Protein AF-A0A3N5M228-F1 (afdb_monomer)

Solvent-accessible surface area (backbone atoms only — not comparable to full-atom values): 8624 Å² total; per-residue (Å²): 132,87,65,43,61,30,42,45,25,49,71,48,47,35,42,90,41,73,69,30,43,47,69,57,71,70,85,96,56,78,46,76,75,51,49,61,39,36,74,22,55,37,52,73,67,56,46,50,52,51,51,54,52,54,52,55,50,50,54,52,51,50,54,41,55,75,68,67,54,89,77,52,74,72,54,52,53,55,50,50,53,52,52,38,47,76,68,76,40,86,75,75,88,66,87,67,89,52,47,61,68,58,17,42,54,47,19,52,52,32,41,54,54,29,52,53,57,53,70,73,44,84,48,70,66,56,51,53,47,55,51,52,62,69,70,51,78,80,81,79,78,78,78,82,82,132

Sequence (146 aa):
HGHTAAEIVHSRADAARPNMGLTNWQGTGPTREEAVVAKNYLTAKELEALNRIVNAYLEFAELQALNRKPMYMRDWISKLDDFLRMGEREILTHPGTISHEQALRKAELEFEEFRVRQLAQPSQVERDFDEAVKALPKPRRRKKAD

Mean predicted aligned error: 7.89 Å

Radius of gyration: 25.79 Å; Cα contacts (8 Å, |Δi|>4): 114; chains: 1; bounding box: 70×32×87 Å

Structure (mmCIF, N/CA/C/O backbone):
data_AF-A0A3N5M228-F1
#
_entry.id   AF-A0A3N5M228-F1
#
loop_
_atom_site.group_PDB
_atom_site.id
_atom_site.type_symbol
_atom_site.label_atom_id
_atom_site.label_alt_id
_atom_site.label_comp_id
_atom_site.label_asym_id
_atom_site.label_entity_id
_atom_site.label_seq_id
_atom_site.pdbx_PDB_ins_code
_atom_site.Cartn_x
_atom_site.Cartn_y
_atom_site.Cartn_z
_atom_site.occupancy
_atom_site.B_iso_or_equiv
_atom_site.auth_seq_id
_atom_site.auth_comp_id
_atom_site.auth_asym_id
_atom_site.auth_atom_id
_atom_site.pdbx_PDB_model_num
ATOM 1 N N . HIS A 1 1 ? -14.125 -1.952 -3.452 1.00 56.31 1 HIS A N 1
ATOM 2 C CA . HIS A 1 1 ? -13.776 -3.376 -3.301 1.00 56.31 1 HIS A CA 1
ATOM 3 C C . HIS A 1 1 ? -13.075 -3.568 -1.967 1.00 56.31 1 HIS A C 1
ATOM 5 O O . HIS A 1 1 ? -12.004 -2.999 -1.776 1.00 56.31 1 HIS A O 1
ATOM 11 N N . GLY A 1 2 ? -13.697 -4.304 -1.044 1.00 77.31 2 GLY A N 1
ATOM 12 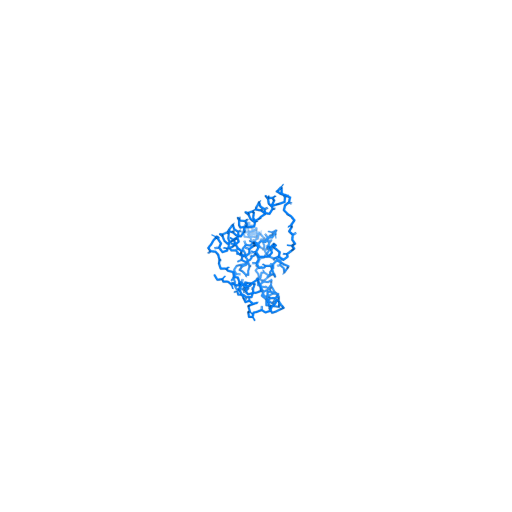C CA . GLY A 1 2 ? -13.116 -4.687 0.245 1.00 77.31 2 GLY A CA 1
ATOM 13 C C . GLY A 1 2 ? -12.087 -5.804 0.087 1.00 77.31 2 GLY A C 1
ATOM 14 O O . GLY A 1 2 ? -12.349 -6.940 0.456 1.00 77.31 2 GLY A O 1
ATOM 15 N N . HIS A 1 3 ? -10.941 -5.491 -0.516 1.00 89.19 3 HIS A N 1
ATOM 16 C CA . HIS A 1 3 ? -9.833 -6.436 -0.640 1.00 89.19 3 HIS A CA 1
ATOM 17 C C . HIS A 1 3 ? -8.887 -6.340 0.544 1.00 89.19 3 HIS A C 1
ATOM 19 O O . HIS A 1 3 ? -8.613 -5.252 1.057 1.00 89.19 3 HIS A O 1
ATOM 25 N N . THR A 1 4 ? -8.325 -7.481 0.930 1.00 93.69 4 THR A N 1
ATOM 26 C CA . THR A 1 4 ? -7.210 -7.497 1.879 1.00 93.69 4 THR A CA 1
ATOM 27 C C . THR A 1 4 ? -5.920 -7.029 1.210 1.00 93.69 4 THR A C 1
ATOM 29 O O . THR A 1 4 ? -5.790 -7.041 -0.015 1.00 93.69 4 THR A O 1
ATOM 32 N N . ALA A 1 5 ? -4.917 -6.654 2.007 1.00 94.00 5 ALA A N 1
ATOM 33 C CA . ALA A 1 5 ? -3.598 -6.302 1.478 1.00 94.00 5 ALA A CA 1
ATOM 34 C C . ALA A 1 5 ? -2.989 -7.437 0.627 1.00 94.00 5 ALA A C 1
ATOM 36 O O . ALA A 1 5 ? -2.399 -7.171 -0.419 1.00 94.00 5 ALA A O 1
ATOM 37 N N . ALA A 1 6 ? -3.185 -8.695 1.037 1.00 96.12 6 ALA A N 1
ATOM 38 C CA . ALA A 1 6 ? -2.729 -9.862 0.286 1.00 96.12 6 ALA A CA 1
ATOM 39 C C . ALA A 1 6 ? -3.450 -9.985 -1.066 1.00 96.12 6 ALA A C 1
ATOM 41 O O . ALA A 1 6 ? -2.809 -10.202 -2.091 1.00 96.12 6 ALA A O 1
ATOM 42 N N . GLU A 1 7 ? -4.768 -9.775 -1.096 1.00 96.38 7 GLU A N 1
ATOM 43 C CA . GLU A 1 7 ? -5.547 -9.782 -2.338 1.00 96.38 7 GLU A CA 1
ATOM 44 C C . GLU A 1 7 ? -5.164 -8.631 -3.275 1.00 96.38 7 GLU A C 1
ATOM 46 O O . GLU A 1 7 ? -5.129 -8.825 -4.489 1.00 96.38 7 GLU A O 1
ATOM 51 N N . ILE A 1 8 ? -4.822 -7.452 -2.743 1.00 96.19 8 ILE A N 1
ATOM 52 C CA . ILE A 1 8 ? -4.322 -6.323 -3.543 1.00 96.19 8 ILE A CA 1
ATOM 53 C C . ILE A 1 8 ? -3.010 -6.701 -4.232 1.00 96.19 8 ILE A C 1
ATOM 55 O O . ILE A 1 8 ? -2.918 -6.576 -5.449 1.00 96.19 8 ILE A O 1
ATOM 59 N N . VAL A 1 9 ? -2.020 -7.196 -3.483 1.00 97.12 9 VAL A N 1
ATOM 60 C CA . VAL A 1 9 ? -0.729 -7.616 -4.057 1.00 97.12 9 VAL A CA 1
ATOM 61 C C . VAL A 1 9 ? -0.946 -8.722 -5.086 1.00 97.12 9 VAL A C 1
ATOM 63 O O . VAL A 1 9 ? -0.510 -8.606 -6.226 1.00 97.12 9 VAL A O 1
ATOM 66 N N . HIS A 1 10 ? -1.695 -9.763 -4.722 1.00 97.12 10 HIS A N 1
ATOM 67 C CA . HIS A 1 10 ? -1.931 -10.900 -5.601 1.00 97.12 10 HIS A CA 1
ATOM 68 C C . HIS A 1 10 ? -2.701 -10.522 -6.876 1.00 97.12 10 HIS A C 1
ATOM 70 O O . HIS A 1 10 ? -2.444 -11.085 -7.936 1.00 97.12 10 HIS A O 1
ATOM 76 N N . SER A 1 11 ? -3.657 -9.596 -6.812 1.00 96.00 11 SER A N 1
ATOM 77 C CA . SER A 1 11 ? -4.432 -9.187 -7.993 1.00 96.00 11 SER A CA 1
ATOM 78 C C . SER A 1 11 ? -3.704 -8.177 -8.879 1.00 96.00 11 SER A C 1
ATOM 80 O O . SER A 1 11 ? -3.942 -8.173 -10.085 1.00 96.00 11 SER A O 1
ATOM 82 N N . ARG A 1 12 ? -2.844 -7.322 -8.309 1.00 96.50 12 ARG A N 1
ATOM 83 C CA . ARG A 1 12 ? -2.233 -6.193 -9.030 1.00 96.50 12 ARG A CA 1
ATOM 84 C C . ARG A 1 12 ? -0.792 -6.431 -9.484 1.00 96.50 12 ARG A C 1
ATOM 86 O O . ARG A 1 12 ? -0.390 -5.761 -10.433 1.00 96.50 12 ARG A O 1
ATOM 93 N N . ALA A 1 13 ? -0.055 -7.353 -8.861 1.00 97.00 13 ALA A N 1
ATOM 94 C CA . ALA A 1 13 ? 1.282 -7.747 -9.305 1.00 97.00 13 ALA A CA 1
ATOM 95 C C . ALA A 1 13 ? 1.211 -8.485 -10.652 1.00 97.00 13 ALA A C 1
ATOM 97 O O . ALA A 1 13 ? 0.569 -9.537 -10.744 1.00 97.00 13 ALA A O 1
ATOM 98 N N . ASP A 1 14 ? 1.844 -7.908 -11.678 1.00 96.94 14 ASP A N 1
ATOM 99 C CA . ASP A 1 14 ? 1.845 -8.424 -13.053 1.00 96.94 14 ASP A CA 1
ATOM 100 C C . ASP A 1 14 ? 3.071 -7.922 -13.835 1.00 96.94 14 ASP A C 1
ATOM 102 O O . ASP A 1 14 ? 3.139 -6.749 -14.214 1.00 96.94 14 ASP A O 1
ATOM 106 N N . ALA A 1 15 ? 4.012 -8.816 -14.138 1.00 95.81 15 ALA A N 1
ATOM 107 C CA . ALA A 1 15 ? 5.260 -8.549 -14.851 1.00 95.81 15 ALA A CA 1
ATOM 108 C C . ALA A 1 15 ? 5.085 -8.037 -16.290 1.00 95.81 15 ALA A C 1
ATOM 110 O O . ALA A 1 15 ? 6.036 -7.527 -16.892 1.00 95.81 15 ALA A O 1
ATOM 111 N N . ALA A 1 16 ? 3.906 -8.208 -16.896 1.00 94.31 16 ALA A N 1
ATOM 112 C CA . ALA A 1 16 ? 3.602 -7.678 -18.225 1.00 94.31 16 ALA A CA 1
ATOM 113 C C . ALA A 1 16 ? 3.258 -6.188 -18.205 1.00 94.31 16 ALA A C 1
ATOM 115 O O . ALA A 1 16 ? 3.329 -5.526 -19.244 1.00 94.31 16 ALA A O 1
ATOM 116 N N . ARG A 1 17 ? 2.914 -5.640 -17.039 1.00 94.75 17 ARG A N 1
ATOM 117 C CA . ARG A 1 17 ? 2.598 -4.221 -16.895 1.00 94.75 17 ARG A CA 1
ATOM 118 C C . ARG A 1 17 ? 3.870 -3.400 -16.680 1.00 94.75 17 ARG A C 1
ATOM 120 O O . ARG A 1 17 ? 4.851 -3.900 -16.124 1.00 94.75 17 ARG A O 1
ATOM 127 N N . PRO A 1 18 ? 3.861 -2.110 -17.066 1.00 91.88 18 PRO A N 1
ATOM 128 C CA . PRO A 1 18 ? 4.933 -1.195 -16.698 1.00 91.88 18 PRO A CA 1
ATOM 129 C C . PRO A 1 18 ? 5.172 -1.243 -15.188 1.00 91.88 18 PRO A C 1
ATOM 131 O O . PRO A 1 18 ? 4.216 -1.168 -14.415 1.00 91.88 18 PRO A O 1
ATOM 134 N N . ASN A 1 19 ? 6.436 -1.383 -14.783 1.00 93.62 19 ASN A N 1
ATOM 135 C CA . ASN A 1 19 ? 6.842 -1.444 -13.374 1.00 93.62 19 ASN A CA 1
ATOM 136 C C . ASN A 1 19 ? 6.085 -2.509 -12.563 1.00 93.62 19 ASN A C 1
ATOM 138 O O . ASN A 1 19 ? 5.799 -2.305 -11.391 1.00 93.62 19 ASN A O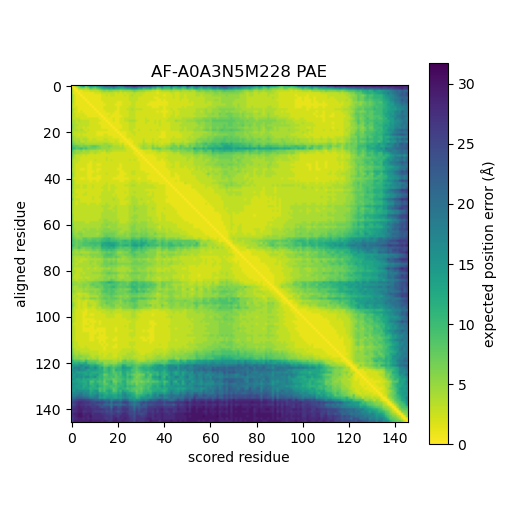 1
ATOM 142 N N . MET A 1 20 ? 5.695 -3.614 -13.206 1.00 94.88 20 MET A N 1
ATOM 143 C CA . MET A 1 20 ? 4.881 -4.692 -12.632 1.00 94.88 20 MET A CA 1
ATOM 144 C C . MET A 1 20 ? 3.489 -4.298 -12.121 1.00 94.88 20 MET A C 1
ATOM 146 O O . MET A 1 20 ? 2.875 -5.016 -11.330 1.00 94.88 20 MET A O 1
ATOM 150 N N . GLY A 1 21 ? 2.998 -3.126 -12.518 1.00 94.69 21 GLY A N 1
ATOM 151 C CA . GLY A 1 21 ? 1.776 -2.557 -11.960 1.00 94.69 21 GLY A CA 1
ATOM 152 C C . GLY A 1 21 ? 1.973 -1.801 -10.644 1.00 94.69 21 GLY A C 1
ATOM 153 O O . GLY A 1 21 ? 0.981 -1.291 -10.117 1.00 94.69 21 GLY A O 1
ATOM 154 N N . LEU A 1 22 ? 3.206 -1.668 -10.134 1.00 96.00 22 LEU A N 1
ATOM 155 C CA . LEU A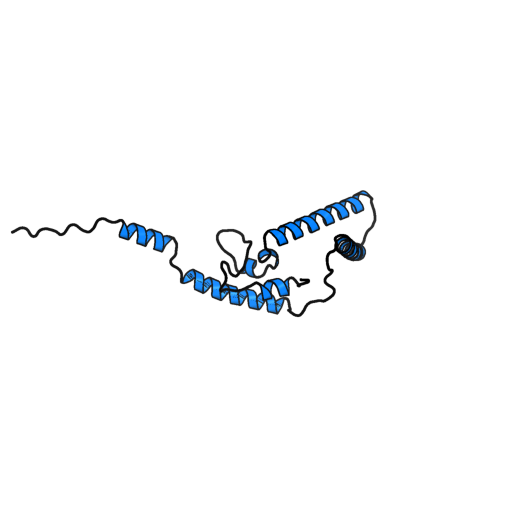 1 22 ? 3.489 -0.713 -9.067 1.00 96.00 22 LEU A CA 1
ATOM 156 C C . LEU A 1 22 ? 3.241 0.711 -9.572 1.00 96.00 22 LEU A C 1
ATOM 158 O O . LEU A 1 22 ? 3.426 1.041 -10.745 1.00 96.00 22 LEU A O 1
ATO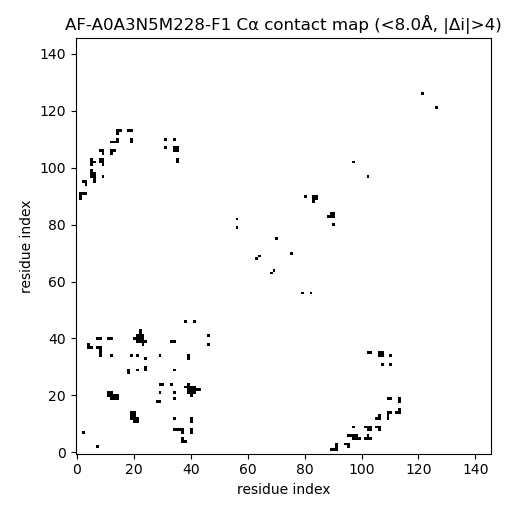M 162 N N . THR A 1 23 ? 2.821 1.564 -8.651 1.00 95.00 23 THR A N 1
ATOM 163 C CA . THR A 1 23 ? 2.532 2.987 -8.858 1.00 95.00 23 THR A CA 1
ATOM 164 C C . THR A 1 23 ? 3.416 3.882 -7.996 1.00 95.00 23 THR A C 1
ATOM 166 O O . THR A 1 23 ? 3.510 5.077 -8.267 1.00 95.00 23 THR A O 1
ATOM 169 N N . ASN A 1 24 ? 4.043 3.323 -6.958 1.00 92.38 24 ASN A N 1
ATOM 170 C CA . ASN A 1 24 ? 4.909 4.040 -6.034 1.00 92.38 24 ASN A CA 1
ATOM 171 C C . ASN A 1 24 ? 6.088 3.155 -5.606 1.00 92.38 24 ASN A C 1
ATOM 173 O O . ASN A 1 24 ? 5.878 2.018 -5.189 1.00 92.38 24 ASN A O 1
ATOM 177 N N . TRP A 1 25 ? 7.304 3.681 -5.717 1.00 93.88 25 TRP A N 1
ATOM 178 C CA . TRP A 1 25 ? 8.553 3.059 -5.278 1.00 93.88 25 TRP A CA 1
ATOM 179 C C . TRP A 1 25 ? 9.619 4.141 -5.074 1.00 93.88 25 TRP A C 1
ATOM 181 O O . TRP A 1 25 ? 9.467 5.287 -5.507 1.00 93.88 25 TRP A O 1
ATOM 191 N N . GLN A 1 26 ? 10.695 3.783 -4.392 1.00 89.44 26 GLN A N 1
ATOM 192 C CA . GLN A 1 26 ? 11.847 4.624 -4.127 1.00 89.44 26 GLN A CA 1
ATOM 193 C C . GLN A 1 26 ? 12.914 4.412 -5.205 1.00 89.44 26 GLN A C 1
ATOM 195 O O . GLN A 1 26 ? 13.122 3.312 -5.710 1.00 89.44 26 GLN A O 1
ATOM 200 N N . GLY A 1 27 ? 13.638 5.477 -5.547 1.00 88.25 27 GLY A N 1
ATOM 201 C CA . GLY A 1 27 ? 14.741 5.395 -6.501 1.00 88.25 27 GLY A CA 1
ATOM 202 C C . GLY A 1 27 ? 14.293 5.270 -7.960 1.00 88.25 27 GLY A C 1
ATOM 203 O O . GLY A 1 27 ? 13.301 5.862 -8.379 1.00 88.25 27 GLY A O 1
ATOM 204 N N . THR A 1 28 ? 15.091 4.564 -8.763 1.00 84.69 28 THR A N 1
ATOM 205 C CA . THR A 1 28 ? 14.982 4.552 -10.233 1.00 84.69 28 THR A CA 1
ATOM 206 C C . THR A 1 28 ? 14.062 3.465 -10.783 1.00 84.69 28 THR A C 1
ATOM 208 O O . THR A 1 28 ? 13.646 3.555 -11.936 1.00 84.69 28 THR A O 1
ATOM 211 N N . GLY A 1 29 ? 13.715 2.455 -9.986 1.00 89.19 29 GLY A N 1
ATOM 212 C CA . GLY A 1 29 ? 12.850 1.360 -10.408 1.00 89.19 29 GLY A CA 1
ATOM 213 C C . GLY A 1 29 ? 12.353 0.523 -9.228 1.00 89.19 29 GLY A C 1
ATOM 214 O O . GLY A 1 29 ? 12.953 0.594 -8.156 1.00 89.19 29 GLY A O 1
ATOM 215 N N . PRO A 1 30 ? 11.278 -0.264 -9.420 1.00 93.06 30 PRO A N 1
ATOM 216 C CA . PRO A 1 30 ? 10.742 -1.138 -8.384 1.00 93.06 30 PRO A CA 1
ATOM 217 C C . PRO A 1 30 ? 11.778 -2.127 -7.857 1.00 93.06 30 PRO A C 1
ATOM 219 O O . PRO A 1 30 ? 12.515 -2.740 -8.633 1.00 93.06 30 PRO A O 1
ATOM 222 N N . THR A 1 31 ? 11.774 -2.345 -6.548 1.00 94.31 31 THR A N 1
ATOM 223 C CA . THR A 1 31 ? 12.556 -3.400 -5.895 1.00 94.31 31 THR A CA 1
ATOM 224 C C . THR A 1 31 ? 11.689 -4.602 -5.511 1.00 94.31 31 THR A C 1
ATOM 226 O O . THR A 1 31 ? 10.461 -4.514 -5.424 1.00 94.31 31 THR A O 1
ATOM 229 N N . ARG A 1 32 ? 12.331 -5.745 -5.232 1.00 93.56 32 ARG A N 1
ATOM 230 C CA . ARG A 1 32 ? 11.641 -6.958 -4.757 1.00 93.56 32 ARG A CA 1
ATOM 231 C C . ARG A 1 32 ? 10.891 -6.709 -3.445 1.00 93.56 32 ARG A C 1
ATOM 233 O O . ARG A 1 32 ? 9.786 -7.206 -3.261 1.00 93.56 32 ARG A O 1
ATOM 240 N N . GLU A 1 33 ? 11.482 -5.916 -2.556 1.00 94.56 33 GLU A N 1
ATOM 241 C CA . GLU A 1 33 ? 10.886 -5.534 -1.271 1.00 94.56 33 GLU A CA 1
ATOM 242 C C . GLU A 1 33 ? 9.647 -4.656 -1.460 1.00 94.56 33 GLU A C 1
ATOM 244 O O . GLU A 1 33 ? 8.678 -4.763 -0.715 1.00 94.56 33 GLU A O 1
ATOM 249 N N . GLU A 1 34 ? 9.630 -3.818 -2.491 1.00 95.38 34 GLU A N 1
ATOM 250 C CA . GLU A 1 34 ? 8.475 -2.980 -2.800 1.00 95.38 34 GLU A CA 1
ATOM 251 C C . GLU A 1 34 ? 7.363 -3.747 -3.504 1.00 95.38 34 GLU A C 1
ATOM 253 O O . GLU A 1 34 ? 6.190 -3.420 -3.304 1.00 95.38 34 GLU A O 1
ATOM 258 N N . ALA A 1 35 ? 7.707 -4.782 -4.275 1.00 95.94 35 ALA A N 1
ATOM 259 C CA . ALA A 1 35 ? 6.746 -5.628 -4.976 1.00 95.94 35 ALA A CA 1
ATOM 260 C C . ALA A 1 35 ? 5.799 -6.376 -4.022 1.00 95.94 35 ALA A C 1
ATOM 262 O O . ALA A 1 35 ? 4.695 -6.741 -4.423 1.00 95.94 35 ALA A O 1
ATOM 263 N N . VAL A 1 36 ? 6.178 -6.567 -2.756 1.00 96.56 36 VAL A N 1
ATOM 264 C CA . VAL A 1 36 ? 5.340 -7.238 -1.748 1.00 96.56 36 VAL A CA 1
ATOM 265 C C . VAL A 1 36 ? 4.455 -6.280 -0.939 1.00 96.56 36 VAL A C 1
ATOM 267 O O . VAL A 1 36 ? 3.635 -6.717 -0.129 1.00 96.56 36 VAL A O 1
ATOM 270 N N . VAL A 1 37 ? 4.573 -4.967 -1.155 1.00 96.44 37 VAL A N 1
ATOM 271 C CA . VAL A 1 37 ? 3.853 -3.946 -0.383 1.00 96.44 37 VAL A CA 1
ATOM 272 C C . VAL A 1 37 ? 2.568 -3.527 -1.102 1.00 96.44 37 VAL A C 1
ATOM 274 O O . VAL A 1 37 ? 2.596 -2.824 -2.106 1.00 96.44 37 VAL A O 1
ATOM 277 N N . ALA A 1 38 ? 1.405 -3.864 -0.534 1.00 95.75 38 ALA A N 1
ATOM 278 C CA . ALA A 1 38 ? 0.091 -3.546 -1.118 1.00 95.75 38 ALA A CA 1
ATOM 279 C C . ALA A 1 38 ? -0.112 -2.050 -1.429 1.00 95.75 38 ALA A C 1
ATOM 281 O O . ALA A 1 38 ? -0.677 -1.697 -2.464 1.00 95.75 38 ALA A O 1
ATOM 282 N N . LYS A 1 39 ? 0.383 -1.164 -0.551 1.00 95.06 39 LYS A N 1
ATOM 283 C CA . LYS A 1 39 ? 0.316 0.299 -0.714 1.00 95.06 39 LYS A CA 1
ATOM 284 C C . LYS A 1 39 ? 0.946 0.764 -2.032 1.00 95.06 39 LYS A C 1
ATOM 286 O O . LYS A 1 39 ? 0.460 1.723 -2.624 1.00 95.06 39 LYS A O 1
ATOM 291 N N . ASN A 1 40 ? 1.983 0.074 -2.501 1.00 96.44 40 ASN A N 1
ATOM 292 C CA . ASN A 1 40 ? 2.724 0.440 -3.705 1.00 96.44 40 ASN A CA 1
ATOM 293 C C . ASN A 1 40 ? 1.981 0.108 -5.002 1.00 96.44 40 ASN A C 1
ATOM 295 O O . ASN A 1 40 ? 2.404 0.544 -6.066 1.00 96.44 40 ASN A O 1
ATOM 299 N N . TYR A 1 41 ? 0.862 -0.616 -4.916 1.00 96.06 41 TYR A N 1
ATOM 300 C CA . TYR A 1 41 ? -0.051 -0.865 -6.033 1.00 96.06 41 TYR A CA 1
ATOM 301 C C . TYR A 1 41 ? -1.281 0.052 -6.019 1.00 96.06 41 TYR A C 1
ATOM 303 O O . TYR A 1 41 ? -2.181 -0.109 -6.850 1.00 96.06 41 TYR A O 1
ATOM 311 N N . LEU A 1 42 ? -1.383 0.976 -5.057 1.00 95.06 42 LEU A N 1
ATOM 312 C CA . LEU A 1 42 ? -2.499 1.916 -4.971 1.00 95.06 42 LEU A CA 1
ATOM 313 C C . LEU A 1 42 ? -2.301 3.085 -5.931 1.00 95.06 42 LEU A C 1
ATOM 315 O O . LEU A 1 42 ? -1.242 3.705 -5.990 1.00 95.06 42 LEU A O 1
ATOM 319 N N . THR A 1 43 ? -3.347 3.442 -6.661 1.00 94.38 43 THR A N 1
ATOM 320 C CA . THR A 1 43 ? -3.352 4.657 -7.481 1.00 94.38 43 THR A CA 1
ATOM 321 C C . THR A 1 43 ? -3.180 5.907 -6.613 1.00 94.38 43 THR A C 1
ATOM 323 O O . THR A 1 43 ? -3.494 5.897 -5.423 1.00 94.38 43 THR A O 1
ATOM 326 N N . ALA A 1 44 ? -2.756 7.026 -7.209 1.00 92.81 44 ALA A N 1
ATOM 327 C CA . ALA A 1 44 ? -2.616 8.295 -6.488 1.00 92.81 44 ALA A CA 1
ATOM 328 C C . ALA A 1 44 ? -3.899 8.704 -5.736 1.00 92.81 44 ALA A C 1
ATOM 330 O O . ALA A 1 44 ? -3.824 9.140 -4.592 1.00 92.81 44 ALA A O 1
ATOM 331 N N . LYS A 1 45 ? -5.078 8.484 -6.338 1.00 93.62 45 LYS A N 1
ATOM 332 C CA . LYS A 1 45 ? -6.377 8.770 -5.706 1.00 93.62 45 LYS A CA 1
ATOM 333 C C . LYS A 1 45 ? -6.664 7.850 -4.517 1.00 93.62 45 LYS A C 1
ATOM 335 O O . LYS A 1 45 ? -7.139 8.316 -3.486 1.00 93.62 45 LYS A O 1
ATOM 340 N N . GLU A 1 46 ? -6.384 6.552 -4.649 1.00 93.25 46 GLU A N 1
ATOM 341 C CA . GLU A 1 46 ? -6.540 5.587 -3.550 1.00 93.25 46 GLU A CA 1
ATOM 342 C C . GLU A 1 46 ? -5.590 5.911 -2.392 1.00 93.25 46 GLU A C 1
ATOM 344 O O . GLU A 1 46 ? -6.001 5.891 -1.234 1.00 93.25 46 GLU A O 1
ATOM 349 N N . LEU A 1 47 ? -4.338 6.255 -2.703 1.00 93.00 47 LEU A N 1
ATOM 350 C CA . LEU A 1 47 ? -3.323 6.614 -1.719 1.00 93.00 47 LEU A CA 1
ATOM 351 C C . LEU A 1 47 ? -3.658 7.925 -1.002 1.00 93.00 47 LEU A C 1
ATOM 353 O O . LEU A 1 47 ? -3.514 8.019 0.214 1.00 93.00 47 LEU A O 1
ATOM 357 N N . GLU A 1 48 ? -4.139 8.928 -1.736 1.00 94.31 48 GLU A N 1
ATOM 358 C CA . GLU A 1 48 ? -4.606 10.186 -1.159 1.00 94.31 48 GLU A CA 1
ATOM 359 C C . GLU A 1 48 ? -5.798 9.957 -0.226 1.00 94.31 48 GLU A C 1
ATOM 361 O O . GLU A 1 48 ? -5.799 10.445 0.905 1.00 94.31 48 GLU A O 1
ATOM 366 N N . ALA A 1 49 ? -6.788 9.174 -0.663 1.00 92.19 49 ALA A N 1
ATOM 367 C CA . ALA A 1 49 ? -7.919 8.806 0.176 1.00 92.19 49 ALA A CA 1
ATOM 368 C C . ALA A 1 49 ? -7.458 8.074 1.446 1.00 92.19 49 ALA A C 1
ATOM 370 O O . ALA A 1 49 ? -7.886 8.444 2.538 1.00 92.19 49 ALA A O 1
ATOM 371 N N . LEU A 1 50 ? -6.556 7.094 1.323 1.00 92.38 50 LEU A N 1
ATOM 372 C CA . LEU A 1 50 ? -5.976 6.374 2.458 1.00 92.38 50 LEU A CA 1
ATOM 373 C C . LEU A 1 50 ? -5.294 7.330 3.444 1.00 92.38 50 LEU A C 1
ATOM 375 O O . LEU A 1 50 ? -5.583 7.285 4.637 1.00 92.38 50 LEU A O 1
ATOM 379 N N . ASN A 1 51 ? -4.438 8.227 2.954 1.00 94.25 51 ASN A N 1
ATOM 380 C CA . ASN A 1 51 ? -3.725 9.185 3.799 1.00 94.25 51 ASN A CA 1
ATOM 381 C C . ASN A 1 51 ? -4.689 10.125 4.534 1.00 94.25 51 ASN A C 1
ATOM 383 O O . ASN A 1 51 ? -4.517 10.367 5.726 1.00 94.25 51 ASN A O 1
ATOM 387 N N . ARG A 1 52 ? -5.733 10.621 3.856 1.00 94.25 52 ARG A N 1
ATOM 388 C CA . ARG A 1 52 ? -6.749 11.484 4.481 1.00 94.25 52 ARG A CA 1
ATOM 389 C C . ARG A 1 52 ? -7.495 10.763 5.609 1.00 94.25 52 ARG A C 1
ATOM 391 O O . ARG A 1 52 ? -7.712 11.362 6.655 1.00 94.25 52 ARG A O 1
ATOM 398 N N . ILE A 1 53 ? -7.848 9.488 5.421 1.00 93.00 53 ILE A N 1
ATOM 399 C CA . ILE A 1 53 ? -8.506 8.667 6.456 1.00 93.00 53 ILE A CA 1
ATOM 400 C C . ILE A 1 53 ? -7.587 8.488 7.662 1.00 93.00 53 ILE A C 1
ATOM 402 O O . ILE A 1 53 ? -8.020 8.690 8.792 1.00 93.00 53 ILE A O 1
ATOM 406 N N . VAL A 1 54 ? -6.328 8.108 7.421 1.00 93.50 54 VAL A N 1
ATOM 407 C CA . VAL A 1 54 ? -5.346 7.871 8.486 1.00 93.50 54 VAL A CA 1
ATOM 408 C C . VAL A 1 54 ? -5.128 9.143 9.298 1.00 93.50 54 VAL A C 1
ATOM 410 O O . VAL A 1 54 ? -5.221 9.096 10.521 1.00 93.50 54 VAL A O 1
ATOM 413 N N . ASN A 1 55 ? -4.915 10.281 8.635 1.00 96.06 55 ASN A N 1
ATOM 414 C CA . ASN A 1 55 ? -4.712 11.560 9.313 1.00 96.06 55 ASN A CA 1
ATOM 415 C C . ASN A 1 55 ? -5.930 11.952 10.156 1.00 96.06 55 ASN A C 1
ATOM 417 O O . ASN A 1 55 ? -5.783 12.227 11.341 1.00 96.06 55 ASN A O 1
ATOM 421 N N . ALA A 1 56 ? -7.136 11.892 9.584 1.00 94.31 56 ALA A N 1
ATOM 422 C CA . ALA A 1 56 ? -8.360 12.221 10.311 1.00 94.31 56 ALA A CA 1
ATOM 423 C C . ALA A 1 56 ? -8.595 11.295 11.521 1.00 94.31 56 ALA A C 1
ATOM 425 O O . ALA A 1 56 ? -9.062 11.739 12.570 1.00 94.31 56 ALA A O 1
ATOM 426 N N . TYR A 1 57 ? -8.237 10.011 11.411 1.00 94.25 57 TYR A N 1
ATOM 427 C CA . TYR A 1 57 ? -8.321 9.085 12.539 1.00 94.25 57 TYR A CA 1
ATOM 428 C C . TYR A 1 57 ? -7.290 9.399 13.636 1.00 94.25 57 TYR A C 1
ATOM 430 O O . TYR A 1 57 ? -7.610 9.304 14.821 1.00 94.25 57 TYR A O 1
ATOM 438 N N . LEU A 1 58 ? -6.070 9.807 13.268 1.00 94.88 58 LEU A N 1
ATOM 439 C CA . LEU A 1 58 ? -5.048 10.233 14.230 1.00 94.88 58 LEU A CA 1
ATOM 440 C C . LEU A 1 58 ? -5.453 11.519 14.962 1.00 94.88 58 LEU A C 1
ATOM 442 O O . LEU A 1 58 ? -5.319 11.575 16.181 1.00 94.88 58 LEU A O 1
ATOM 446 N N . GLU A 1 59 ? -6.023 12.500 14.260 1.00 95.00 59 GLU A N 1
ATOM 447 C CA . GLU A 1 59 ? -6.581 13.713 14.877 1.00 95.00 59 GLU A CA 1
ATOM 448 C C . GLU A 1 59 ? -7.703 13.367 15.868 1.00 95.00 59 GLU A C 1
ATOM 450 O O . GLU A 1 59 ? -7.736 13.860 16.998 1.00 95.00 59 GLU A O 1
ATOM 455 N N . PHE A 1 60 ? -8.605 12.456 15.488 1.00 91.81 60 PHE A N 1
ATOM 456 C CA . PHE A 1 60 ? -9.634 11.951 16.395 1.00 91.81 60 PHE A CA 1
ATOM 457 C C . PHE A 1 60 ? -9.024 11.290 17.639 1.00 91.81 60 PHE A C 1
ATOM 459 O O . PHE A 1 60 ? -9.483 11.538 18.759 1.00 91.81 60 PHE A O 1
ATOM 466 N N . ALA A 1 61 ? -7.994 10.462 17.459 1.00 92.00 61 ALA A N 1
ATOM 467 C CA . ALA A 1 61 ? -7.316 9.789 18.557 1.00 92.00 61 ALA A CA 1
ATOM 468 C C . ALA A 1 61 ? -6.641 10.785 19.512 1.00 92.00 61 ALA A C 1
ATOM 470 O O . ALA A 1 61 ? -6.767 10.655 20.734 1.00 92.00 61 ALA A O 1
ATOM 471 N N . GLU A 1 62 ? -5.999 11.816 18.967 1.00 92.94 62 GLU A N 1
ATOM 472 C CA . GLU A 1 62 ? -5.381 12.895 19.733 1.00 92.94 62 GLU A CA 1
ATOM 473 C C . GLU A 1 62 ? -6.416 13.664 20.564 1.00 92.94 62 GLU A C 1
ATOM 475 O O . GLU A 1 62 ? -6.206 13.888 21.757 1.00 92.94 62 GLU A O 1
ATOM 480 N N . LEU A 1 63 ? -7.592 13.963 20.006 1.00 93.00 63 LEU A N 1
ATOM 481 C CA . LEU A 1 63 ? -8.684 14.582 20.764 1.00 93.00 63 LEU A CA 1
ATOM 482 C C . LEU A 1 63 ? -9.171 13.702 21.925 1.00 93.00 63 LEU A C 1
ATOM 484 O O . LEU A 1 63 ? -9.477 14.223 23.002 1.00 93.00 63 LEU A O 1
ATOM 488 N N . GLN A 1 64 ? -9.254 12.377 21.758 1.00 91.00 64 GLN A N 1
ATOM 489 C CA . GLN A 1 64 ? -9.610 11.493 22.879 1.00 91.00 64 GLN A CA 1
ATOM 490 C C . GLN A 1 64 ? -8.526 11.507 23.968 1.00 91.00 64 GLN A C 1
ATOM 492 O O . GLN A 1 64 ? -8.860 11.555 25.157 1.00 91.00 64 GLN A O 1
ATOM 497 N N . ALA A 1 65 ? -7.249 11.524 23.570 1.00 90.62 65 ALA A N 1
ATOM 498 C CA . ALA A 1 65 ? -6.114 11.591 24.487 1.00 90.62 65 ALA A CA 1
ATOM 499 C C . ALA A 1 65 ? -6.073 12.918 25.265 1.00 90.62 65 ALA A C 1
ATOM 501 O O . ALA A 1 65 ? -5.929 12.905 26.490 1.00 90.62 65 ALA A O 1
ATOM 502 N N . LEU A 1 66 ? -6.289 14.056 24.594 1.00 94.19 66 LEU A N 1
ATOM 503 C CA . LEU A 1 66 ? -6.367 15.382 25.222 1.00 94.19 66 LEU A CA 1
ATOM 504 C C . LEU A 1 66 ? -7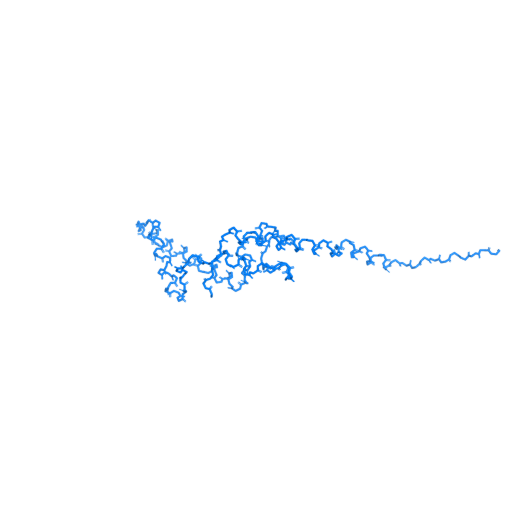.502 15.470 26.248 1.00 94.19 66 LEU A C 1
ATOM 506 O O . LEU A 1 66 ? -7.333 16.046 27.322 1.00 94.19 66 LEU A O 1
ATOM 510 N N . ASN A 1 67 ? -8.632 14.820 25.965 1.00 93.62 67 ASN A N 1
ATOM 511 C CA . ASN A 1 67 ? -9.764 14.717 26.886 1.00 93.62 67 ASN A CA 1
ATOM 512 C C . ASN A 1 67 ? -9.536 13.725 28.043 1.00 93.62 67 ASN A C 1
ATOM 514 O O . ASN A 1 67 ? -10.460 13.479 28.820 1.00 93.62 67 ASN A O 1
ATOM 518 N N . ARG A 1 68 ? -8.331 13.146 28.164 1.00 92.00 68 ARG A N 1
ATOM 519 C CA . ARG A 1 68 ? -7.938 12.175 29.200 1.00 92.00 68 ARG A CA 1
ATOM 520 C C . ARG A 1 68 ? -8.912 11.004 29.327 1.00 92.00 68 ARG A C 1
ATOM 522 O O . ARG A 1 68 ? -9.133 10.494 30.424 1.00 92.00 68 ARG A O 1
ATOM 529 N N . LYS A 1 69 ? -9.499 10.570 28.211 1.00 86.25 69 LYS A N 1
ATOM 530 C CA . LYS A 1 69 ? -10.369 9.395 28.192 1.00 86.25 69 LYS A CA 1
ATOM 531 C C . LYS A 1 69 ? -9.498 8.138 28.185 1.00 86.25 69 LYS A C 1
ATOM 533 O O . LYS A 1 69 ? -8.794 7.913 27.201 1.00 86.25 69 LYS A O 1
ATOM 538 N N . PRO A 1 70 ? -9.512 7.321 29.251 1.00 86.50 70 PRO A N 1
ATOM 539 C CA . PRO A 1 70 ? -8.783 6.062 29.248 1.00 86.50 70 PRO A CA 1
ATOM 540 C C . PRO A 1 70 ? -9.406 5.131 28.206 1.00 86.50 70 PRO A C 1
ATOM 542 O O . PRO A 1 70 ? -10.611 4.884 28.238 1.00 86.50 70 PRO A O 1
ATOM 545 N N . MET A 1 71 ? -8.588 4.631 27.280 1.00 88.12 71 MET A N 1
ATOM 546 C CA . MET A 1 71 ? -9.015 3.688 26.247 1.00 88.12 71 MET A CA 1
ATOM 547 C C . MET A 1 71 ? -8.004 2.556 26.102 1.00 88.12 71 MET A C 1
ATOM 549 O O . MET A 1 71 ? -6.792 2.770 26.145 1.00 88.12 71 MET A O 1
ATOM 553 N N . TYR A 1 72 ? -8.519 1.346 25.917 1.00 91.69 72 TYR A N 1
ATOM 554 C CA . TYR A 1 72 ? -7.747 0.138 25.655 1.00 91.69 72 TYR A CA 1
ATOM 555 C C . TYR A 1 72 ? -7.713 -0.159 24.150 1.00 91.69 72 TYR A C 1
ATOM 557 O O . TYR A 1 72 ? -8.539 0.331 23.383 1.0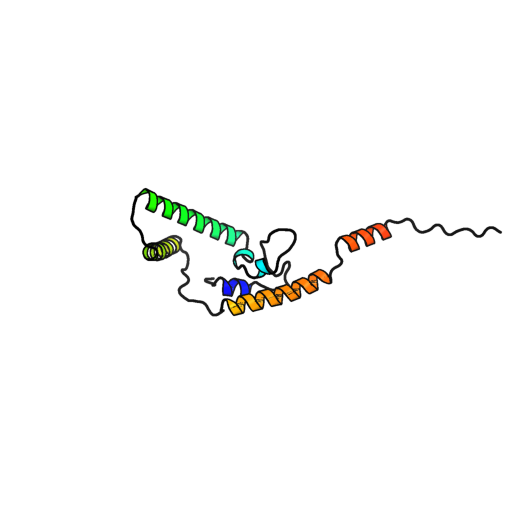0 91.69 72 TYR A O 1
ATOM 565 N N . MET A 1 73 ? -6.797 -1.028 23.710 1.00 91.25 73 MET A N 1
ATOM 566 C CA . MET A 1 73 ? -6.670 -1.400 22.289 1.00 91.25 73 MET A CA 1
ATOM 567 C C . MET A 1 73 ? -7.979 -1.914 21.670 1.00 91.25 73 MET A C 1
ATOM 569 O O . MET A 1 73 ? -8.285 -1.588 20.529 1.00 91.25 73 MET A O 1
ATOM 573 N N . ARG A 1 74 ? -8.789 -2.662 22.430 1.00 93.56 74 ARG A N 1
ATOM 574 C CA . ARG A 1 74 ? -10.116 -3.121 21.979 1.00 93.56 74 ARG A CA 1
ATOM 575 C C . ARG A 1 74 ? -11.089 -1.968 21.702 1.00 93.56 74 ARG A C 1
ATOM 577 O O . ARG A 1 74 ? -11.875 -2.052 20.765 1.00 93.56 74 ARG A O 1
ATOM 584 N N . ASP A 1 75 ? -11.014 -0.896 22.490 1.00 92.06 75 ASP A N 1
ATOM 585 C CA . ASP A 1 75 ? -11.896 0.262 22.347 1.00 92.06 75 ASP A CA 1
ATOM 586 C C . ASP A 1 75 ? -11.510 1.036 21.083 1.00 92.06 75 ASP A C 1
ATOM 588 O O . ASP A 1 75 ? -12.378 1.460 20.325 1.00 92.06 75 ASP A O 1
ATOM 592 N N . TRP A 1 76 ? -10.206 1.134 20.801 1.00 92.38 76 TRP A N 1
ATOM 593 C CA . TRP A 1 76 ? -9.692 1.711 19.559 1.00 92.38 76 TRP A CA 1
ATOM 594 C C . TRP A 1 76 ? -10.132 0.942 18.312 1.00 92.38 76 TRP A C 1
ATOM 596 O O . TRP A 1 76 ? -10.491 1.576 17.328 1.00 92.38 76 TRP A O 1
ATOM 606 N N . ILE A 1 77 ? -10.164 -0.395 18.350 1.00 90.75 77 ILE A N 1
ATOM 607 C CA . ILE A 1 77 ? -10.683 -1.201 17.229 1.00 90.75 77 ILE A CA 1
ATOM 608 C C . ILE A 1 77 ? -12.150 -0.847 16.965 1.00 90.75 77 ILE A C 1
ATOM 610 O O . ILE A 1 77 ? -12.504 -0.483 15.847 1.00 90.75 77 ILE A O 1
ATOM 614 N N . SER A 1 78 ? -12.990 -0.861 18.006 1.00 91.94 78 SER A N 1
ATOM 615 C CA . SER A 1 78 ? -14.407 -0.504 17.863 1.00 91.94 78 SER A CA 1
ATOM 616 C C . SER A 1 78 ? -14.598 0.932 17.367 1.00 91.94 78 SER A C 1
ATOM 618 O O . SER A 1 78 ? -15.497 1.191 16.572 1.00 91.94 78 SER A O 1
ATOM 620 N N . LYS A 1 79 ? -13.766 1.880 17.818 1.00 91.94 79 LYS A N 1
ATOM 621 C CA . LYS A 1 79 ? -13.846 3.279 17.380 1.00 91.94 79 LYS A CA 1
ATOM 622 C C . LYS A 1 79 ? -13.390 3.487 15.946 1.00 91.94 79 LYS A C 1
ATOM 624 O O . LYS A 1 79 ? -13.969 4.329 15.266 1.00 91.94 79 LYS A O 1
ATOM 629 N N . LEU A 1 80 ? -12.392 2.737 15.488 1.00 92.06 80 LEU A N 1
ATOM 630 C CA . LEU A 1 80 ? -11.982 2.748 14.089 1.00 92.06 80 LEU A CA 1
ATOM 631 C C . LEU A 1 80 ? -13.109 2.238 13.188 1.00 92.06 80 LEU A C 1
ATOM 633 O O . LEU A 1 80 ? -13.416 2.875 12.183 1.00 92.06 80 LEU A O 1
ATOM 637 N N . ASP A 1 81 ? -13.764 1.147 13.578 1.00 92.06 81 ASP A N 1
ATOM 638 C CA . ASP A 1 81 ? -14.911 0.605 12.849 1.00 92.06 81 ASP A CA 1
ATOM 639 C C . ASP A 1 81 ? -16.059 1.627 12.759 1.00 92.06 81 ASP A C 1
ATOM 641 O O . ASP A 1 81 ? -16.571 1.901 11.670 1.00 92.06 81 ASP A O 1
ATOM 645 N N . ASP A 1 82 ? -16.426 2.254 13.882 1.00 91.94 82 ASP A N 1
ATOM 646 C CA . ASP A 1 82 ? -17.441 3.316 13.915 1.00 91.94 82 ASP A CA 1
ATOM 647 C C . ASP A 1 82 ? -17.055 4.498 13.010 1.00 91.94 82 ASP A C 1
ATOM 649 O O . ASP A 1 82 ? -17.878 4.987 12.234 1.00 91.94 82 ASP A O 1
ATOM 653 N N . PHE A 1 83 ? -15.796 4.938 13.080 1.00 92.06 83 PHE A N 1
ATOM 654 C CA . PHE A 1 83 ? -15.265 6.040 12.280 1.00 92.06 83 PHE A CA 1
ATOM 655 C C . PHE A 1 83 ? -15.365 5.754 10.777 1.00 92.06 83 PHE A C 1
ATOM 657 O O . PHE A 1 83 ? -15.816 6.604 10.007 1.00 92.06 83 PHE A O 1
ATOM 664 N N . LEU A 1 84 ? -14.996 4.543 10.354 1.00 91.81 84 LEU A N 1
ATOM 665 C CA . LEU A 1 84 ? -15.098 4.130 8.956 1.00 91.81 84 LEU A CA 1
ATOM 666 C C . LEU A 1 84 ? -16.560 4.062 8.491 1.00 91.81 84 LEU A C 1
ATOM 668 O O . LEU A 1 84 ? -16.863 4.557 7.405 1.00 91.81 84 LEU A O 1
ATOM 672 N N . ARG A 1 85 ? -17.477 3.537 9.318 1.00 91.12 85 ARG A N 1
ATOM 673 C CA . ARG A 1 85 ? -18.920 3.493 9.006 1.00 91.12 85 ARG A CA 1
ATOM 674 C C . ARG A 1 85 ? -19.531 4.880 8.858 1.00 91.12 85 ARG A C 1
ATOM 676 O O . ARG A 1 85 ? -20.295 5.103 7.925 1.00 91.12 85 ARG A O 1
ATOM 683 N N . MET A 1 86 ? -19.192 5.808 9.755 1.00 90.00 86 MET A N 1
ATOM 684 C CA . MET A 1 86 ? -19.662 7.198 9.684 1.00 90.00 86 MET A CA 1
ATOM 685 C C . MET A 1 86 ? -19.174 7.903 8.415 1.00 90.00 86 MET A C 1
ATOM 687 O O . MET A 1 86 ? -19.880 8.750 7.879 1.00 90.00 86 MET A O 1
ATOM 691 N N . GLY A 1 87 ? -17.991 7.537 7.916 1.00 85.62 87 GLY A N 1
ATOM 692 C CA . GLY A 1 87 ? -17.456 8.005 6.638 1.00 85.62 87 GLY A CA 1
ATOM 693 C C . GLY A 1 87 ? -17.983 7.261 5.407 1.00 85.62 87 GLY A C 1
ATOM 694 O O . GLY A 1 87 ? -17.347 7.354 4.358 1.00 85.62 87 GLY A O 1
ATOM 695 N N . GLU A 1 88 ? -19.072 6.492 5.539 1.00 87.25 88 GLU A N 1
ATOM 696 C CA . GLU A 1 88 ? -19.688 5.674 4.480 1.00 87.25 88 GLU A CA 1
ATOM 697 C C . GLU A 1 88 ? -18.713 4.675 3.828 1.00 87.25 88 GLU A C 1
ATOM 699 O O . GLU A 1 88 ? -18.806 4.351 2.642 1.00 87.25 88 GLU A O 1
ATOM 704 N N . ARG A 1 89 ? -17.745 4.168 4.602 1.00 85.75 89 ARG A N 1
ATOM 705 C CA . ARG A 1 89 ? -16.794 3.152 4.138 1.00 85.75 89 ARG A CA 1
ATOM 706 C C . ARG A 1 89 ? -17.219 1.766 4.584 1.00 85.75 89 ARG A C 1
ATOM 708 O O . ARG A 1 89 ? -17.638 1.549 5.720 1.00 85.75 89 ARG A O 1
ATOM 715 N N . GLU A 1 90 ? -17.046 0.809 3.682 1.00 85.44 90 GLU A N 1
ATOM 716 C CA . GLU A 1 90 ? -17.237 -0.603 3.989 1.00 85.44 90 GLU A CA 1
ATOM 717 C C . GLU A 1 90 ? -16.137 -1.094 4.931 1.00 85.44 90 GLU A C 1
ATOM 719 O O . GLU A 1 90 ? -14.945 -0.883 4.687 1.00 85.44 90 GLU A O 1
ATOM 724 N N . ILE A 1 91 ? -16.544 -1.781 5.996 1.00 87.81 91 ILE A N 1
ATOM 725 C CA . ILE A 1 91 ? -15.619 -2.513 6.855 1.00 87.81 91 ILE A CA 1
ATOM 726 C C . ILE A 1 91 ? -15.390 -3.888 6.247 1.00 87.81 91 ILE A C 1
ATOM 728 O O . ILE A 1 91 ? -16.333 -4.589 5.879 1.00 87.81 91 ILE A O 1
ATOM 732 N N . LEU A 1 92 ? -14.126 -4.291 6.201 1.00 87.81 92 LEU A N 1
ATOM 733 C CA . LEU A 1 92 ? -13.750 -5.645 5.846 1.00 87.81 92 LEU A CA 1
ATOM 734 C C . LEU A 1 92 ? -14.198 -6.616 6.956 1.00 87.81 92 LEU A C 1
ATOM 736 O O . LEU A 1 92 ? -13.602 -6.661 8.028 1.00 87.81 92 LEU A O 1
ATOM 740 N N . THR A 1 93 ? -15.246 -7.398 6.705 1.00 87.69 93 THR A N 1
ATOM 741 C CA . THR A 1 93 ? -15.806 -8.362 7.676 1.00 87.69 93 THR A CA 1
ATOM 742 C C . THR A 1 93 ? -15.285 -9.788 7.493 1.00 87.69 93 THR A C 1
ATOM 744 O O . THR A 1 93 ? -15.628 -10.676 8.272 1.00 87.69 93 THR A O 1
ATOM 747 N N . HIS A 1 94 ? -14.458 -10.021 6.473 1.00 87.88 94 HIS A N 1
ATOM 748 C CA . HIS A 1 94 ? -13.914 -11.330 6.129 1.00 87.88 94 HIS A CA 1
ATOM 749 C C . HIS A 1 94 ? -12.382 -11.294 6.027 1.00 87.88 94 HIS A C 1
ATOM 751 O O . HIS A 1 94 ? -11.813 -10.280 5.628 1.00 87.88 94 HIS A O 1
ATOM 757 N N . PRO A 1 95 ? -11.692 -12.415 6.296 1.00 84.88 95 PRO A N 1
ATOM 758 C CA . PRO A 1 95 ? -10.234 -12.499 6.170 1.00 84.88 95 PRO A CA 1
ATOM 759 C C . PRO A 1 95 ? -9.735 -12.522 4.712 1.00 84.88 95 PRO A C 1
ATOM 761 O O . PRO A 1 95 ? -8.530 -12.467 4.485 1.00 84.88 95 PRO A O 1
ATOM 764 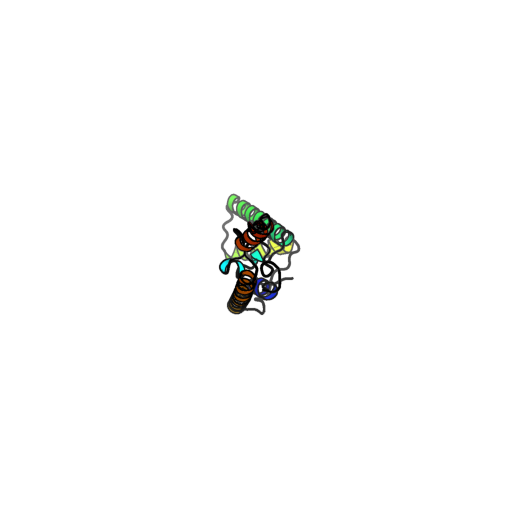N N . GLY A 1 96 ? -10.642 -12.595 3.730 1.00 90.88 96 GLY A N 1
ATOM 765 C CA . GLY A 1 96 ? -10.304 -12.761 2.314 1.00 90.88 96 GLY A CA 1
ATOM 766 C C . GLY A 1 96 ? -10.046 -14.221 1.940 1.00 90.88 96 GLY A C 1
ATOM 767 O O . GLY A 1 96 ? -10.214 -15.127 2.756 1.00 90.88 96 GLY A O 1
ATOM 768 N N . THR A 1 97 ? -9.668 -14.445 0.684 1.00 94.00 97 THR A N 1
ATOM 769 C CA . THR A 1 97 ? -9.426 -15.788 0.115 1.00 94.00 97 THR A CA 1
ATOM 770 C C . THR A 1 97 ? -7.952 -16.088 -0.136 1.00 94.00 97 THR A C 1
ATOM 772 O O . THR A 1 97 ? -7.563 -17.252 -0.208 1.00 94.00 97 THR A O 1
ATOM 775 N N . ILE A 1 98 ? -7.129 -15.044 -0.248 1.00 96.00 98 ILE A N 1
ATOM 776 C CA . ILE A 1 98 ? -5.701 -15.153 -0.543 1.00 96.00 98 ILE A CA 1
ATOM 777 C C . ILE A 1 98 ? -4.890 -15.003 0.740 1.00 96.00 98 ILE A C 1
ATOM 779 O O . ILE A 1 98 ? -5.014 -14.006 1.456 1.00 96.00 98 ILE A O 1
ATOM 783 N N . SER A 1 99 ? -4.024 -15.979 1.011 1.00 96.12 99 SER A N 1
ATOM 784 C CA . SER A 1 99 ? -3.103 -15.911 2.140 1.00 96.12 99 SER A CA 1
ATOM 785 C C . SER A 1 99 ? -1.957 -14.935 1.872 1.00 96.12 99 SER A C 1
ATOM 787 O O . SER A 1 99 ? -1.570 -14.682 0.728 1.00 96.12 99 SER A O 1
ATOM 789 N N . HIS A 1 100 ? -1.362 -14.413 2.946 1.00 95.69 100 HIS A N 1
ATOM 790 C CA . HIS A 1 100 ? -0.184 -13.554 2.836 1.00 95.69 100 HIS A CA 1
ATOM 791 C C . HIS A 1 100 ? 0.950 -14.244 2.062 1.00 95.69 100 HIS A C 1
ATOM 793 O O . HIS A 1 100 ? 1.515 -13.663 1.143 1.00 95.69 100 HIS A O 1
ATOM 799 N N . GLU A 1 101 ? 1.215 -15.517 2.357 1.00 96.88 101 GLU A N 1
ATOM 800 C CA . GLU A 1 101 ? 2.267 -16.299 1.704 1.00 96.88 101 GLU A CA 1
ATOM 801 C C . GLU A 1 101 ? 2.010 -16.506 0.200 1.00 96.88 101 GLU A C 1
ATOM 803 O O . GLU A 1 101 ? 2.934 -16.433 -0.608 1.00 96.88 101 GLU A O 1
ATOM 808 N N . GLN A 1 102 ? 0.750 -16.718 -0.203 1.00 96.88 102 GLN A N 1
ATOM 809 C CA . GLN A 1 102 ? 0.375 -16.800 -1.619 1.00 96.88 102 GLN A CA 1
ATOM 810 C C . GLN A 1 102 ? 0.645 -15.482 -2.348 1.00 96.88 102 GLN A C 1
ATOM 812 O O . GLN A 1 102 ? 1.179 -15.497 -3.457 1.00 96.88 102 GLN A O 1
ATOM 817 N N . ALA A 1 103 ? 0.308 -14.353 -1.722 1.00 97.19 103 ALA A N 1
ATOM 818 C CA . ALA A 1 103 ? 0.557 -13.033 -2.285 1.00 97.19 103 ALA A CA 1
ATOM 819 C C . ALA A 1 103 ? 2.058 -12.736 -2.425 1.00 97.19 103 ALA A C 1
ATOM 821 O O . ALA A 1 103 ? 2.478 -12.275 -3.485 1.00 97.19 103 ALA A O 1
ATOM 822 N N . LEU A 1 104 ? 2.863 -13.057 -1.402 1.00 97.38 104 LEU A N 1
ATOM 823 C CA . LEU A 1 104 ? 4.321 -12.899 -1.439 1.00 97.38 104 LEU A CA 1
ATOM 824 C C . LEU A 1 104 ? 4.944 -13.721 -2.568 1.00 97.38 104 LEU A C 1
ATOM 826 O O . LEU A 1 104 ? 5.633 -13.167 -3.419 1.00 97.38 104 LEU A O 1
ATOM 830 N N . ARG A 1 105 ? 4.644 -15.027 -2.623 1.00 97.44 105 ARG A N 1
ATOM 831 C CA . ARG A 1 105 ? 5.183 -15.911 -3.667 1.00 97.44 105 ARG A CA 1
ATOM 832 C C . ARG A 1 105 ? 4.845 -15.408 -5.062 1.00 97.44 105 ARG A C 1
ATOM 834 O O . ARG A 1 105 ? 5.716 -15.399 -5.924 1.00 97.44 105 ARG A O 1
ATOM 841 N N . LYS A 1 106 ? 3.600 -14.975 -5.286 1.00 97.25 106 LYS A N 1
ATOM 842 C CA . LYS A 1 106 ? 3.210 -14.418 -6.581 1.00 97.25 106 LYS A CA 1
ATOM 843 C C . LYS A 1 106 ? 4.014 -13.157 -6.904 1.00 97.25 106 LYS A C 1
ATOM 845 O O . LYS A 1 106 ? 4.605 -13.091 -7.972 1.00 97.25 106 LYS A O 1
ATOM 850 N N . ALA A 1 107 ? 4.056 -12.181 -5.999 1.00 97.25 107 ALA A N 1
ATOM 851 C CA . ALA A 1 107 ? 4.763 -10.925 -6.237 1.00 97.25 107 ALA A CA 1
ATOM 852 C C . ALA A 1 107 ? 6.254 -11.129 -6.536 1.00 97.25 107 ALA A C 1
ATOM 854 O O . ALA A 1 107 ? 6.802 -10.465 -7.410 1.00 97.25 107 ALA A O 1
ATOM 855 N N . GLU A 1 108 ? 6.901 -12.068 -5.848 1.00 96.75 108 GLU A N 1
ATOM 856 C CA . GLU A 1 108 ? 8.302 -12.404 -6.092 1.00 96.75 108 GLU A CA 1
ATOM 857 C C . GLU A 1 108 ? 8.520 -13.066 -7.457 1.00 96.75 108 GLU A C 1
ATOM 859 O O . GLU A 1 108 ? 9.469 -12.711 -8.151 1.00 96.75 108 GLU A O 1
ATOM 864 N N . LEU A 1 109 ? 7.640 -13.985 -7.870 1.00 97.06 109 LEU A N 1
ATOM 865 C CA . LEU A 1 109 ? 7.707 -14.608 -9.197 1.00 97.06 109 LEU A CA 1
ATOM 866 C C . LEU A 1 109 ? 7.540 -13.571 -10.311 1.00 97.06 109 LEU A C 1
ATOM 868 O O . LEU A 1 109 ? 8.358 -13.509 -11.227 1.00 97.06 109 LEU A O 1
ATOM 872 N N . 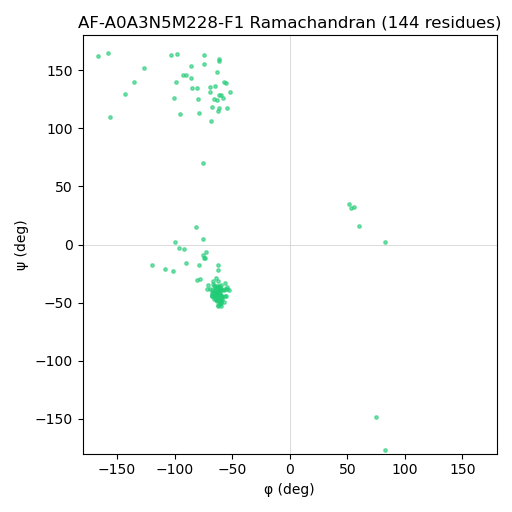GLU A 1 110 ? 6.527 -12.712 -10.191 1.00 97.38 110 GLU A N 1
ATOM 873 C CA . GLU A 1 110 ? 6.302 -11.603 -11.123 1.00 97.38 110 GLU A CA 1
ATOM 874 C C . GLU A 1 110 ? 7.513 -10.650 -11.140 1.00 97.38 110 GLU A C 1
ATOM 876 O O . GLU A 1 110 ? 7.882 -10.118 -12.188 1.00 97.38 110 GLU A O 1
ATOM 881 N N . PHE A 1 111 ? 8.179 -10.451 -9.995 1.00 96.56 111 PHE A N 1
ATOM 882 C CA . PHE A 1 111 ? 9.363 -9.595 -9.909 1.00 96.56 111 PHE A CA 1
ATOM 883 C C . PHE A 1 111 ? 10.549 -10.167 -10.662 1.00 96.56 111 PHE A C 1
ATOM 885 O O . PHE A 1 111 ? 11.214 -9.443 -11.404 1.00 96.56 111 PHE A O 1
ATOM 892 N N . GLU A 1 112 ? 10.806 -11.462 -10.517 1.00 96.00 112 GLU A N 1
ATOM 893 C CA . GLU A 1 112 ? 11.881 -12.111 -11.258 1.00 96.00 112 GLU A CA 1
ATOM 894 C C . GLU A 1 112 ? 11.627 -12.075 -12.768 1.00 96.00 112 GLU A C 1
ATOM 896 O O . GLU A 1 112 ? 12.536 -11.744 -13.533 1.00 96.00 112 GLU A O 1
ATOM 901 N N . GLU A 1 113 ? 10.389 -12.315 -13.210 1.00 95.75 113 GLU A N 1
ATOM 902 C CA . GLU A 1 113 ? 10.034 -12.178 -14.624 1.00 95.75 113 GLU A CA 1
ATOM 903 C C . GLU A 1 113 ? 10.246 -10.752 -15.141 1.00 95.75 113 GLU A C 1
ATOM 905 O O . GLU A 1 113 ? 10.839 -10.547 -16.206 1.00 95.75 113 GLU A O 1
ATOM 910 N N . PHE A 1 114 ? 9.794 -9.753 -14.387 1.00 95.12 114 PHE A N 1
ATOM 911 C CA . PHE A 1 114 ? 9.984 -8.349 -14.729 1.00 95.12 114 PHE A CA 1
ATOM 912 C C . PHE A 1 114 ? 11.460 -7.961 -14.789 1.00 95.12 114 PHE A C 1
ATOM 914 O O . PHE A 1 114 ? 11.880 -7.296 -15.738 1.00 95.12 114 PHE A O 1
ATOM 921 N N . ARG A 1 115 ? 12.262 -8.420 -13.824 1.00 92.88 115 ARG A N 1
ATOM 922 C CA . ARG A 1 115 ? 13.704 -8.170 -13.763 1.00 92.88 115 ARG A CA 1
ATOM 923 C C . ARG A 1 115 ? 14.410 -8.727 -14.992 1.00 92.88 115 ARG A C 1
ATOM 925 O O . ARG A 1 115 ? 15.206 -8.023 -15.609 1.00 92.88 115 ARG A O 1
ATOM 932 N N . VAL A 1 116 ? 14.093 -9.960 -15.390 1.00 92.75 116 VAL A N 1
ATOM 933 C CA . VAL A 1 116 ? 14.649 -10.572 -16.607 1.00 92.75 116 VAL A CA 1
ATOM 934 C C . VAL A 1 116 ? 14.245 -9.775 -17.851 1.00 92.75 116 VAL A C 1
ATOM 936 O O . VAL A 1 116 ? 15.092 -9.494 -18.699 1.00 92.75 116 VAL A O 1
ATOM 939 N N . ARG A 1 117 ? 12.981 -9.341 -17.949 1.00 89.94 117 ARG A N 1
ATOM 940 C CA . ARG A 1 117 ? 12.505 -8.507 -19.068 1.00 89.94 117 ARG A CA 1
ATOM 941 C C . ARG A 1 117 ? 13.170 -7.131 -19.108 1.00 89.94 117 ARG A C 1
ATOM 943 O O . ARG A 1 117 ? 13.411 -6.626 -20.200 1.00 89.94 117 ARG A O 1
ATOM 950 N N . GLN A 1 118 ? 13.461 -6.520 -17.960 1.00 86.56 118 GLN A N 1
ATOM 951 C CA . GLN A 1 118 ? 14.206 -5.260 -17.890 1.00 86.56 118 GLN A CA 1
ATOM 952 C C . GLN A 1 118 ? 15.660 -5.434 -18.330 1.00 86.56 118 GLN A C 1
ATOM 954 O O . GLN A 1 118 ? 16.146 -4.628 -19.114 1.00 86.56 118 GLN A O 1
ATOM 959 N N . LEU A 1 119 ? 16.336 -6.492 -17.874 1.00 85.81 119 LEU A N 1
ATOM 960 C CA . LEU A 1 119 ? 17.721 -6.786 -18.259 1.00 85.81 119 LEU A CA 1
ATOM 961 C C . LEU A 1 119 ? 17.871 -7.098 -19.753 1.00 85.81 119 LEU A C 1
ATOM 963 O O . LEU A 1 119 ? 18.925 -6.845 -20.325 1.00 85.81 119 LEU A O 1
ATOM 967 N N . ALA A 1 120 ? 16.829 -7.636 -20.391 1.00 84.50 120 ALA A N 1
ATOM 968 C CA . ALA A 1 120 ? 16.813 -7.877 -21.832 1.00 84.50 120 ALA A CA 1
ATOM 969 C C . ALA A 1 120 ? 16.659 -6.591 -22.671 1.00 84.50 120 ALA A C 1
ATOM 971 O O . ALA A 1 120 ? 16.813 -6.637 -23.892 1.00 84.50 120 ALA A O 1
ATOM 972 N N . GLN A 1 121 ? 16.326 -5.452 -22.054 1.00 81.12 121 GLN A N 1
ATOM 973 C CA . GLN A 1 121 ? 16.246 -4.173 -22.753 1.00 81.12 121 GLN A CA 1
ATOM 974 C C . GLN A 1 121 ? 17.625 -3.505 -22.803 1.00 81.12 121 GLN A C 1
ATOM 976 O O . GLN A 1 121 ? 18.347 -3.554 -21.808 1.00 81.12 121 GLN A O 1
ATOM 981 N N . PRO A 1 122 ? 17.972 -2.813 -23.908 1.00 78.19 122 PRO A N 1
ATOM 982 C CA . PRO A 1 122 ? 19.233 -2.089 -23.998 1.00 78.19 122 PRO A CA 1
ATOM 983 C C . PRO A 1 122 ? 19.316 -1.063 -22.875 1.00 78.19 122 PRO A C 1
ATOM 985 O O . PRO A 1 122 ? 18.403 -0.231 -22.729 1.00 78.19 122 PRO A O 1
ATOM 988 N N . SER A 1 123 ? 20.397 -1.131 -22.107 1.00 78.62 123 SER A N 1
ATOM 989 C CA . SER A 1 123 ? 20.692 -0.184 -21.042 1.00 78.62 123 SER A CA 1
ATOM 990 C C . SER A 1 123 ? 20.843 1.226 -21.612 1.00 78.62 123 SER A C 1
ATOM 992 O O . SER A 1 123 ? 21.123 1.416 -22.797 1.00 78.62 123 SER A O 1
ATOM 994 N N . GLN A 1 124 ? 20.668 2.242 -20.769 1.00 77.25 124 GLN A N 1
ATOM 995 C CA . GLN A 1 124 ? 20.861 3.627 -21.200 1.00 77.25 124 GLN A CA 1
ATOM 996 C C . GLN A 1 124 ? 22.274 3.845 -21.765 1.00 77.25 124 GLN A C 1
ATOM 998 O O . GLN A 1 124 ? 22.418 4.460 -22.811 1.00 77.25 124 GLN A O 1
ATOM 1003 N N . VAL A 1 125 ? 23.290 3.230 -21.152 1.00 79.75 125 VAL A N 1
ATOM 1004 C CA . VAL A 1 125 ? 24.682 3.292 -21.623 1.00 79.75 125 VAL A CA 1
ATOM 1005 C C . VAL A 1 125 ? 24.836 2.706 -23.028 1.00 79.75 125 VAL A C 1
ATOM 1007 O O . VAL A 1 125 ? 25.530 3.287 -23.856 1.00 79.75 125 VAL A O 1
ATOM 1010 N N . GLU A 1 126 ? 24.186 1.579 -23.319 1.00 81.56 126 GLU A N 1
ATOM 1011 C CA . GLU A 1 126 ? 24.224 0.967 -24.654 1.00 81.56 126 GLU A CA 1
ATOM 1012 C C . GLU A 1 126 ? 23.507 1.831 -25.694 1.00 81.56 126 GLU A C 1
ATOM 1014 O O . GLU A 1 126 ? 24.006 1.988 -26.806 1.00 81.56 126 GLU A O 1
ATOM 1019 N N . ARG A 1 127 ? 22.377 2.449 -25.329 1.00 84.56 127 ARG A N 1
ATOM 1020 C CA . ARG A 1 127 ? 21.658 3.379 -26.215 1.00 84.56 127 ARG A CA 1
ATOM 1021 C C . ARG A 1 127 ? 22.487 4.626 -26.512 1.00 84.56 127 ARG A C 1
ATOM 1023 O O . ARG A 1 127 ? 22.602 5.006 -27.676 1.00 84.56 127 ARG A O 1
ATOM 1030 N N . ASP A 1 128 ? 23.091 5.212 -25.482 1.00 85.88 128 ASP A N 1
ATOM 1031 C CA . ASP A 1 128 ? 23.941 6.399 -25.593 1.00 85.88 128 ASP A CA 1
ATOM 1032 C C . ASP A 1 128 ? 25.207 6.085 -26.413 1.00 85.88 128 ASP A C 1
ATOM 1034 O O . ASP A 1 128 ? 25.639 6.889 -27.241 1.00 85.88 128 ASP A O 1
ATOM 1038 N N . PHE A 1 129 ? 25.783 4.887 -26.243 1.00 88.19 129 PHE A N 1
ATOM 1039 C CA . PHE A 1 129 ? 26.899 4.405 -27.057 1.00 88.19 129 PHE A CA 1
ATOM 1040 C C . PHE A 1 129 ? 26.499 4.229 -28.526 1.00 88.19 129 PHE A C 1
ATOM 1042 O O . PHE A 1 129 ? 27.204 4.717 -29.410 1.00 88.19 129 PHE A O 1
ATOM 1049 N N . ASP A 1 130 ? 25.366 3.583 -28.806 1.00 86.50 130 ASP A N 1
ATOM 1050 C CA . ASP A 1 130 ? 24.860 3.399 -30.170 1.00 86.50 130 ASP A CA 1
ATOM 1051 C C . ASP A 1 130 ? 24.579 4.738 -30.865 1.00 86.50 130 ASP A C 1
ATOM 1053 O O . ASP A 1 130 ? 24.847 4.896 -32.062 1.00 86.50 130 ASP A O 1
ATOM 1057 N N . GLU A 1 131 ? 24.047 5.718 -30.132 1.00 89.44 131 GLU A N 1
ATOM 1058 C CA . GLU A 1 131 ? 23.843 7.077 -30.629 1.00 89.44 131 GLU A CA 1
ATOM 1059 C C . GLU A 1 131 ? 25.180 7.769 -30.926 1.00 89.44 131 GLU A C 1
ATOM 1061 O O . GLU A 1 131 ? 25.371 8.302 -32.025 1.00 89.44 131 GLU A O 1
ATOM 1066 N N . ALA A 1 132 ? 26.143 7.683 -30.005 1.00 89.19 132 ALA A N 1
ATOM 1067 C CA . ALA A 1 132 ? 27.478 8.243 -30.185 1.00 89.19 132 ALA A CA 1
ATOM 1068 C C . ALA A 1 132 ? 28.206 7.625 -31.391 1.00 89.19 132 ALA A C 1
ATOM 1070 O O . ALA A 1 132 ? 28.799 8.350 -32.190 1.00 89.19 132 ALA A O 1
ATOM 1071 N N . VAL A 1 133 ? 28.120 6.303 -31.577 1.00 88.62 133 VAL A N 1
ATOM 1072 C CA . VAL A 1 133 ? 28.709 5.599 -32.727 1.00 88.62 133 VAL A CA 1
ATOM 1073 C C . VAL A 1 133 ? 28.074 6.053 -34.041 1.00 88.62 133 VAL A C 1
ATOM 1075 O O . VAL A 1 133 ? 28.789 6.261 -35.023 1.00 88.62 133 VAL A O 1
ATOM 1078 N N . LYS A 1 134 ? 26.752 6.259 -34.081 1.00 88.44 134 LYS A N 1
ATOM 1079 C CA . LYS A 1 134 ? 26.055 6.783 -35.271 1.00 88.44 134 LYS A CA 1
ATOM 1080 C C . LYS A 1 134 ? 26.433 8.229 -35.592 1.00 88.44 134 LYS A C 1
ATOM 1082 O O . LYS A 1 134 ? 26.442 8.595 -36.768 1.00 88.44 134 LYS A O 1
ATOM 1087 N N . ALA A 1 135 ? 26.748 9.034 -34.579 1.00 87.38 135 ALA A N 1
ATOM 1088 C CA . ALA A 1 135 ? 27.167 10.424 -34.741 1.00 87.38 135 ALA A CA 1
ATOM 1089 C C . ALA A 1 135 ? 28.612 10.576 -35.264 1.00 87.38 135 ALA A C 1
ATOM 1091 O O . ALA A 1 135 ? 29.004 11.673 -35.671 1.00 87.38 135 ALA A O 1
ATOM 1092 N N . LEU A 1 136 ? 29.411 9.499 -35.292 1.00 85.00 136 LEU A N 1
ATOM 1093 C CA . LEU A 1 136 ? 30.782 9.557 -35.795 1.00 85.00 136 LEU A CA 1
ATOM 1094 C C . LEU A 1 136 ? 30.825 9.781 -37.322 1.00 85.00 136 LEU A C 1
ATOM 1096 O O . LEU A 1 136 ? 30.121 9.112 -38.086 1.00 85.00 136 LEU A O 1
ATOM 1100 N N . PRO A 1 137 ? 31.697 10.681 -37.817 1.00 79.06 137 PRO A N 1
ATOM 1101 C CA . PRO A 1 137 ? 31.869 10.894 -39.248 1.00 79.06 137 PRO A CA 1
ATOM 1102 C C . PRO A 1 137 ? 32.440 9.638 -39.920 1.00 79.06 137 PRO A C 1
ATOM 1104 O O . PRO A 1 137 ? 33.384 9.019 -39.423 1.00 79.06 137 PRO A O 1
ATOM 1107 N N . LYS A 1 138 ? 31.895 9.270 -41.090 1.00 77.06 138 LYS A N 1
ATOM 1108 C CA . LYS A 1 138 ? 32.345 8.085 -41.840 1.00 77.06 138 LYS A CA 1
ATOM 1109 C C . LYS A 1 138 ? 33.855 8.152 -42.122 1.00 77.06 138 LYS A C 1
ATOM 1111 O O . LYS A 1 138 ? 34.353 9.216 -42.508 1.00 77.06 138 LYS A O 1
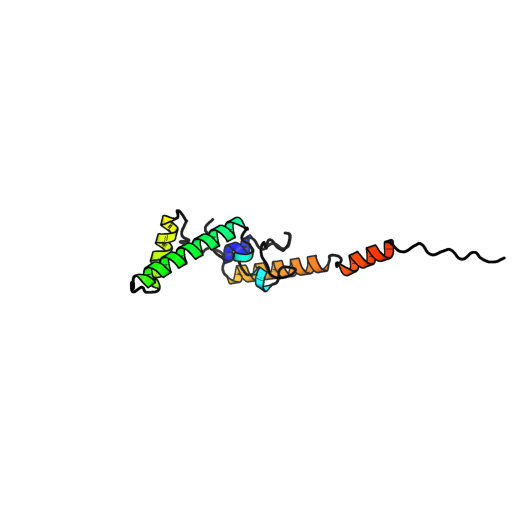ATOM 1116 N N . PRO A 1 139 ? 34.586 7.027 -41.997 1.00 70.69 139 PRO A N 1
ATOM 1117 C CA . PRO A 1 139 ? 36.029 7.019 -42.179 1.00 70.69 139 PRO A CA 1
ATOM 1118 C C . PRO A 1 139 ? 36.394 7.499 -43.587 1.00 70.69 139 PRO A C 1
ATOM 1120 O O . PRO A 1 139 ? 35.876 7.007 -44.594 1.00 70.69 139 PRO A O 1
ATOM 1123 N N . ARG A 1 140 ? 37.306 8.475 -43.662 1.00 67.62 140 ARG A N 1
ATOM 1124 C CA . ARG A 1 140 ? 37.845 8.967 -44.934 1.00 67.62 140 ARG A CA 1
ATOM 1125 C C . ARG A 1 140 ? 38.587 7.825 -45.630 1.00 67.62 140 ARG A C 1
ATOM 1127 O O . ARG A 1 140 ? 39.621 7.367 -45.148 1.00 67.62 140 ARG A O 1
ATOM 1134 N N . ARG A 1 141 ? 38.075 7.383 -46.784 1.00 64.75 141 ARG A N 1
ATOM 1135 C CA . ARG A 1 141 ? 38.779 6.454 -47.682 1.00 64.75 141 ARG A CA 1
ATOM 1136 C C . ARG A 1 141 ? 40.152 7.043 -48.023 1.00 64.75 141 ARG A C 1
ATOM 1138 O O . ARG A 1 141 ? 40.230 8.113 -48.624 1.00 64.75 141 ARG A O 1
ATOM 1145 N N . ARG A 1 142 ? 41.229 6.347 -47.642 1.00 60.72 142 ARG A N 1
ATOM 1146 C CA . ARG A 1 142 ? 42.593 6.687 -48.069 1.00 60.72 142 ARG A CA 1
ATOM 1147 C C . ARG A 1 142 ? 42.660 6.566 -49.595 1.00 60.72 142 ARG A C 1
ATOM 1149 O O . ARG A 1 142 ? 42.435 5.482 -50.129 1.00 60.72 142 ARG A O 1
ATOM 1156 N N . LYS A 1 143 ? 42.938 7.674 -50.290 1.00 56.34 143 LYS A N 1
ATOM 1157 C CA . LYS A 1 143 ? 43.312 7.637 -51.710 1.00 56.34 143 LYS A CA 1
ATOM 1158 C C . LYS A 1 143 ? 44.634 6.871 -51.811 1.00 56.34 143 LYS A C 1
ATOM 1160 O O . LYS A 1 143 ? 45.579 7.217 -51.106 1.00 56.34 143 LYS A O 1
ATOM 1165 N N . LYS A 1 144 ? 44.671 5.811 -52.625 1.00 53.53 144 LYS A N 1
ATOM 1166 C CA . LYS A 1 144 ? 45.932 5.183 -53.036 1.00 53.53 144 LYS A CA 1
ATOM 1167 C C . LYS A 1 144 ? 46.727 6.242 -53.806 1.00 53.53 144 LYS A C 1
ATOM 1169 O O . LYS A 1 144 ? 46.144 6.907 -54.658 1.00 53.53 144 LYS A O 1
ATOM 1174 N N . ALA A 1 145 ? 47.979 6.455 -53.418 1.00 56.69 145 ALA A N 1
ATOM 1175 C CA . ALA A 1 145 ? 48.914 7.262 -54.190 1.00 56.69 145 ALA A CA 1
ATOM 1176 C C . ALA A 1 145 ? 49.437 6.386 -55.337 1.00 56.69 145 ALA A C 1
ATOM 1178 O O . ALA A 1 145 ? 49.865 5.261 -55.066 1.00 56.69 145 ALA A O 1
ATOM 1179 N N . ASP A 1 146 ? 49.296 6.889 -56.564 1.00 51.44 146 ASP A N 1
ATOM 1180 C CA . ASP A 1 146 ? 49.942 6.366 -57.775 1.00 51.44 146 ASP A CA 1
ATOM 1181 C C . ASP A 1 146 ? 51.438 6.711 -57.786 1.00 51.44 146 ASP A C 1
ATOM 1183 O O . ASP A 1 146 ? 51.796 7.787 -57.242 1.00 51.44 146 ASP A O 1
#

pLDDT: mean 89.72, std 9.14, range [51.44, 97.44]

Foldseek 3Di:
DLDDLLRLLLVQQALVDVLSQFPDDDDDGDDLVLSLGSLRNDDPVRNVVVVVLVVVLVVVVVVCVVVVPDDDPVRSVVVSVVSCVVVVHDDNPDPDDGDSVNSSVNSNVSVVSNVVVVVPDQDPVNVVVVVVVVPDDDDDDDDDDD

Secondary structure (DSSP, 8-state):
----HHHHHHHH--TTSGGGG----STTS--HHHHT-GGGGS-HHHHHHHHHHHHHHHHHHHHHHHTT----HHHHHHHHHHHHHHTTPPP--S--SS-HHHHHHHHHHHHHHHHHHHHTSPPHHHHHHHHHHHHSPPP-PPPPP-